Protein AF-A0A6N6KSQ4-F1 (afdb_monomer_lite)

Foldseek 3Di:
DCDPPDPPHRPLQVLQCQAQNQPVDDPWRAHAAFFDDDPRGGPAGDFFHSVRSVVVVVPDDPDDDPVVVVVVCLLVVPPHDDPPLVCQLVAADAEEQEDELLTCLVVVVVSCVSHNHPHYDYDYDWPDDSVCSSRTGHNNCCPGGPCNCVNPVVVVVVVVVPD

Sequence (163 aa):
GDSPIFEDFTNIMVALFFGAGPIAGDEVIFHYMAGNWVDGFPASFKYVTMDQWLDFMGSGVDYQPCQFFVDMNELMLHNVESPYDDYFSQISVPIYNVSCAGGFGELTKYAFDKIGSTDVTHFIPALDTPENALFDFGHIDIFLAENAETVMWESMLNWVNTH

pLDDT: mean 91.75, std 6.98, range [61.94, 98.0]

Radius of gyration: 17.84 Å; chains: 1; bounding box: 42×33×52 Å

Secondary structure (DSSP, 8-state):
-B-SSSTT-BHHHHHHHHHHS-TT-SSS---SSPEEEETTEEEEESSS-HHHHHHHHHTS-S---HHHHHHHHHHHSTTS--TTTTTGGG--S-EEEE--TTTGGGGGHHHHTTS--S-EEEE---SS-GGGGGGS--TTHHHH-TTHIIIIIHHHHHHHHH-

Structure (mmCIF, N/CA/C/O backbone):
data_AF-A0A6N6KSQ4-F1
#
_entry.id   AF-A0A6N6KSQ4-F1
#
loop_
_atom_site.group_PDB
_atom_site.id
_atom_site.type_symbol
_atom_site.label_atom_id
_atom_site.label_alt_id
_atom_site.label_comp_id
_atom_site.label_asym_id
_atom_site.label_entity_id
_atom_site.label_seq_id
_atom_site.pdbx_PDB_ins_code
_atom_site.Cartn_x
_atom_site.Cartn_y
_atom_site.Cartn_z
_atom_site.occupancy
_atom_site.B_iso_or_equiv
_atom_site.auth_seq_id
_atom_site.auth_comp_id
_atom_site.auth_asym_id
_atom_site.auth_atom_id
_atom_site.pdbx_PDB_model_num
ATOM 1 N N . GLY A 1 1 ? 12.722 -10.116 -21.075 1.00 92.00 1 GLY A N 1
ATOM 2 C CA . GLY A 1 1 ? 12.186 -10.435 -22.409 1.00 92.00 1 GLY A CA 1
ATOM 3 C C . GLY A 1 1 ? 10.913 -9.658 -22.624 1.00 92.00 1 GLY A C 1
ATOM 4 O O . GLY A 1 1 ? 10.375 -9.136 -21.647 1.00 92.00 1 GLY A O 1
ATOM 5 N N . ASP A 1 2 ? 10.478 -9.576 -23.873 1.00 97.25 2 ASP A N 1
ATOM 6 C CA . ASP A 1 2 ? 9.263 -8.859 -24.266 1.00 97.25 2 ASP A CA 1
ATOM 7 C C . ASP A 1 2 ? 8.028 -9.481 -23.606 1.00 97.25 2 ASP A C 1
ATOM 9 O O . ASP A 1 2 ? 8.000 -10.685 -23.328 1.00 97.25 2 ASP A O 1
ATOM 13 N N . SER A 1 3 ? 7.040 -8.645 -23.300 1.00 96.62 3 SER A N 1
ATOM 14 C CA . SER A 1 3 ? 5.774 -9.086 -22.735 1.00 96.62 3 SER A CA 1
ATOM 15 C C . SER A 1 3 ? 4.933 -9.767 -23.811 1.00 96.62 3 SER A C 1
ATOM 17 O O . SER A 1 3 ? 4.768 -9.215 -24.897 1.00 96.62 3 SER A O 1
ATOM 19 N N . PRO A 1 4 ? 4.357 -10.949 -23.536 1.00 96.06 4 PRO A N 1
ATOM 20 C CA . PRO A 1 4 ? 3.467 -11.607 -24.485 1.00 96.06 4 PRO A CA 1
ATOM 21 C C . PRO A 1 4 ? 2.062 -10.980 -24.530 1.00 96.06 4 PRO A C 1
ATOM 23 O O . PRO A 1 4 ? 1.267 -11.363 -25.384 1.00 96.06 4 PRO A O 1
ATOM 26 N N . ILE A 1 5 ? 1.735 -10.074 -23.598 1.00 96.06 5 ILE A N 1
ATOM 27 C CA . ILE A 1 5 ? 0.390 -9.489 -23.430 1.00 96.06 5 ILE A CA 1
ATOM 28 C C . ILE A 1 5 ? 0.386 -7.993 -23.754 1.00 96.06 5 ILE A C 1
ATOM 30 O O . ILE A 1 5 ? -0.558 -7.498 -24.365 1.00 96.06 5 ILE A O 1
ATOM 34 N N . PHE A 1 6 ? 1.429 -7.274 -23.340 1.00 95.81 6 PHE A N 1
ATOM 35 C CA . PHE A 1 6 ? 1.513 -5.822 -23.466 1.00 95.81 6 PHE A CA 1
ATOM 36 C C . PHE A 1 6 ? 2.510 -5.467 -24.570 1.00 95.81 6 PHE A C 1
ATOM 38 O O . PHE A 1 6 ? 3.719 -5.587 -24.371 1.00 95.81 6 PHE A O 1
ATOM 45 N N . GLU A 1 7 ? 1.994 -5.064 -25.733 1.00 96.25 7 GLU A N 1
ATOM 46 C CA . GLU A 1 7 ? 2.803 -4.625 -26.878 1.00 96.25 7 GLU A CA 1
ATOM 47 C C . GLU A 1 7 ? 3.726 -3.464 -26.479 1.00 96.25 7 GLU A C 1
ATOM 49 O O . GLU A 1 7 ? 3.355 -2.637 -25.653 1.00 96.25 7 GLU A O 1
ATOM 54 N N . ASP A 1 8 ? 4.942 -3.437 -27.025 1.00 95.75 8 ASP A N 1
ATOM 55 C CA . ASP A 1 8 ? 6.006 -2.465 -26.712 1.00 95.75 8 ASP A CA 1
ATOM 56 C C . ASP A 1 8 ? 6.550 -2.482 -25.269 1.00 95.75 8 ASP A C 1
ATOM 58 O O . ASP A 1 8 ? 7.472 -1.729 -24.944 1.00 95.75 8 ASP A O 1
ATOM 62 N N . PHE A 1 9 ? 6.066 -3.380 -24.406 1.00 97.19 9 PHE A N 1
ATOM 63 C CA . PHE A 1 9 ? 6.587 -3.554 -23.052 1.00 97.19 9 PHE A CA 1
ATOM 64 C C . PHE A 1 9 ? 7.414 -4.829 -22.908 1.00 97.19 9 PHE A C 1
ATOM 66 O O . PHE A 1 9 ? 7.142 -5.871 -23.499 1.00 97.19 9 PHE A O 1
ATOM 73 N N . THR A 1 10 ? 8.405 -4.780 -22.021 1.00 97.62 10 THR A N 1
ATOM 74 C CA . THR A 1 10 ? 9.064 -5.984 -21.497 1.00 97.62 10 THR A CA 1
ATOM 75 C C . THR A 1 10 ? 8.361 -6.470 -20.231 1.00 97.62 10 THR A C 1
ATOM 77 O O . THR A 1 10 ? 7.734 -5.679 -19.529 1.00 97.62 10 THR A O 1
ATOM 80 N N . ASN A 1 11 ? 8.514 -7.750 -19.870 1.00 96.44 11 ASN A N 1
ATOM 81 C CA . ASN A 1 11 ? 7.948 -8.289 -18.621 1.00 96.44 11 ASN A CA 1
ATOM 82 C C . ASN A 1 11 ? 8.361 -7.480 -17.380 1.00 96.44 11 ASN A C 1
ATOM 84 O O . ASN A 1 11 ? 7.566 -7.333 -16.457 1.00 96.44 11 ASN A O 1
ATOM 88 N N . ILE A 1 12 ? 9.584 -6.933 -17.359 1.00 96.62 12 ILE A N 1
ATOM 89 C CA . ILE A 1 12 ? 10.052 -6.126 -16.226 1.00 96.62 12 ILE A CA 1
ATOM 90 C C . ILE A 1 12 ? 9.360 -4.762 -16.175 1.00 96.62 12 ILE A C 1
ATOM 92 O O . ILE A 1 12 ? 8.996 -4.308 -15.098 1.00 96.62 12 ILE A O 1
ATOM 96 N N . MET A 1 13 ? 9.108 -4.137 -17.329 1.00 97.06 13 MET A N 1
ATOM 97 C CA . MET A 1 13 ? 8.359 -2.881 -17.381 1.00 97.06 13 MET A CA 1
ATOM 98 C C . MET A 1 13 ? 6.912 -3.094 -16.934 1.00 97.06 13 MET A C 1
ATOM 100 O O . MET A 1 13 ? 6.392 -2.298 -16.162 1.00 97.06 13 MET A O 1
ATOM 104 N N . VAL A 1 14 ? 6.288 -4.199 -17.354 1.00 96.69 14 VAL A N 1
ATOM 105 C CA . VAL A 1 14 ? 4.943 -4.579 -16.895 1.00 96.69 14 VAL A CA 1
ATOM 106 C C . VAL A 1 14 ? 4.930 -4.773 -15.379 1.00 96.69 14 VAL A C 1
ATOM 108 O O . VAL A 1 14 ? 4.095 -4.186 -14.699 1.00 96.69 14 VAL A O 1
ATOM 111 N N . ALA A 1 15 ? 5.885 -5.527 -14.831 1.00 96.50 15 ALA A N 1
ATOM 112 C CA . ALA A 1 15 ? 6.006 -5.728 -13.390 1.00 96.50 15 ALA A CA 1
ATOM 113 C C . ALA A 1 15 ? 6.183 -4.407 -12.619 1.00 96.50 15 ALA A C 1
ATOM 115 O O . ALA A 1 15 ? 5.534 -4.210 -11.595 1.00 96.50 15 ALA A O 1
ATOM 116 N N . LEU A 1 16 ? 7.023 -3.490 -13.110 1.00 97.56 16 LEU A N 1
ATOM 117 C CA . LEU A 1 16 ? 7.211 -2.165 -12.511 1.00 97.56 16 LEU A CA 1
ATOM 118 C C . LEU A 1 16 ? 5.922 -1.338 -12.545 1.00 97.56 16 LEU A C 1
ATOM 120 O O . LEU A 1 16 ? 5.557 -0.733 -11.537 1.00 97.56 16 LEU A O 1
ATOM 124 N N . PHE A 1 17 ? 5.212 -1.345 -13.675 1.00 96.50 17 PHE A N 1
ATOM 125 C CA . PHE A 1 17 ? 3.955 -0.618 -13.823 1.00 96.50 17 PHE A CA 1
ATOM 126 C C . PHE A 1 17 ? 2.861 -1.162 -12.905 1.00 96.50 17 PHE A C 1
ATOM 128 O O . PHE A 1 17 ? 2.224 -0.385 -12.208 1.00 96.50 17 PHE A O 1
ATOM 135 N N . PHE A 1 18 ? 2.668 -2.481 -12.836 1.00 94.88 18 PHE A N 1
ATOM 136 C CA . PHE A 1 18 ? 1.678 -3.054 -11.920 1.00 94.88 18 PHE A CA 1
ATOM 137 C C . PHE A 1 18 ? 2.043 -2.854 -10.450 1.00 94.88 18 PHE A C 1
ATOM 139 O O . PHE A 1 18 ? 1.155 -2.839 -9.606 1.00 94.88 18 PHE A O 1
ATOM 146 N N . GLY A 1 19 ? 3.327 -2.681 -10.141 1.00 95.94 19 GLY A N 1
ATOM 147 C CA . GLY A 1 19 ? 3.770 -2.374 -8.792 1.00 95.94 19 GLY A CA 1
ATOM 148 C C . GLY A 1 19 ? 3.526 -0.921 -8.381 1.00 95.94 19 GLY A C 1
ATOM 149 O O . GLY A 1 19 ? 2.915 -0.672 -7.346 1.00 95.94 19 GLY A O 1
ATOM 150 N N . ALA A 1 20 ? 4.012 0.036 -9.171 1.00 96.38 20 ALA A N 1
ATOM 151 C CA . ALA A 1 20 ? 4.057 1.451 -8.785 1.00 96.38 20 ALA A CA 1
ATOM 152 C C . ALA A 1 20 ? 3.126 2.369 -9.580 1.00 96.38 20 ALA A C 1
ATOM 154 O O . ALA A 1 20 ? 2.923 3.514 -9.191 1.00 96.38 20 ALA A O 1
ATOM 155 N N . GLY A 1 21 ? 2.597 1.906 -10.709 1.00 94.69 21 GLY A N 1
ATOM 156 C CA . GLY A 1 21 ? 1.682 2.676 -11.540 1.00 94.69 21 GLY A CA 1
ATOM 157 C C . GLY A 1 21 ? 0.270 2.759 -10.948 1.00 94.69 21 GLY A C 1
ATOM 158 O O . GLY A 1 21 ? -0.097 1.947 -10.098 1.00 94.69 21 GLY A O 1
ATOM 159 N N . PRO A 1 22 ? -0.546 3.721 -11.416 1.00 92.06 22 PRO A N 1
ATOM 160 C CA . PRO A 1 22 ? -1.940 3.849 -11.005 1.00 92.06 22 PRO A CA 1
ATOM 161 C C . PRO A 1 22 ? -2.782 2.736 -11.645 1.00 92.06 22 PRO A C 1
ATOM 163 O O . PRO A 1 22 ? -3.198 2.834 -12.799 1.00 92.06 22 PRO A O 1
ATOM 166 N N . ILE A 1 23 ? -3.032 1.655 -10.906 1.00 89.69 23 ILE A N 1
ATOM 167 C CA . ILE A 1 23 ? -3.713 0.460 -11.438 1.00 89.69 23 ILE A CA 1
ATOM 168 C C . ILE A 1 23 ? -5.238 0.478 -11.255 1.00 89.69 23 ILE A C 1
ATOM 170 O O . ILE A 1 23 ? -5.925 -0.363 -11.829 1.00 89.69 23 ILE A O 1
ATOM 174 N N . ALA A 1 24 ? -5.780 1.434 -10.492 1.00 83.19 24 ALA A N 1
ATOM 175 C CA . ALA A 1 24 ? -7.226 1.599 -10.288 1.00 83.19 24 ALA A CA 1
ATOM 176 C C . ALA A 1 24 ? -7.883 2.640 -11.221 1.00 83.19 24 ALA A C 1
ATOM 178 O O . ALA A 1 24 ? -9.061 2.954 -11.056 1.00 83.19 24 ALA A O 1
ATOM 179 N N . GLY A 1 25 ? -7.152 3.146 -12.221 1.00 76.12 25 GLY A N 1
ATOM 180 C CA . GLY A 1 25 ? -7.635 4.166 -13.158 1.00 76.12 25 GLY A CA 1
ATOM 181 C C . GLY A 1 25 ? -7.442 5.603 -12.661 1.00 76.12 25 GLY A C 1
ATOM 182 O O . GLY A 1 25 ? -6.727 5.848 -11.694 1.00 76.12 25 GLY A O 1
ATOM 183 N N . ASP A 1 26 ? -8.067 6.560 -13.352 1.00 75.69 26 ASP A N 1
ATOM 184 C CA . ASP A 1 26 ? -7.781 7.995 -13.175 1.00 75.69 26 ASP A CA 1
ATOM 185 C C . ASP A 1 26 ? -8.519 8.641 -11.990 1.00 75.69 26 ASP A C 1
ATOM 187 O O . ASP A 1 26 ? -8.118 9.700 -11.508 1.00 75.69 26 ASP A O 1
ATOM 191 N N . GLU A 1 27 ? -9.614 8.035 -11.523 1.00 77.12 27 GLU A N 1
ATOM 192 C CA . GLU A 1 27 ? -10.456 8.608 -10.461 1.00 77.12 27 GLU A CA 1
ATOM 193 C C . GLU A 1 27 ? -9.926 8.310 -9.055 1.00 77.12 27 GLU A C 1
ATOM 195 O O . GLU A 1 27 ? -10.176 9.070 -8.118 1.00 77.12 27 GLU A O 1
ATOM 200 N N . VAL A 1 28 ? -9.190 7.207 -8.904 1.00 80.69 28 VAL A N 1
ATOM 201 C CA . VAL A 1 28 ? -8.647 6.756 -7.625 1.00 80.69 28 VAL A CA 1
ATOM 202 C C . VAL A 1 28 ? -7.179 6.420 -7.807 1.00 80.69 28 VAL A C 1
ATOM 204 O O . VAL A 1 28 ? -6.818 5.466 -8.493 1.00 80.69 28 VAL A O 1
ATOM 207 N N . ILE A 1 29 ? -6.324 7.184 -7.132 1.00 87.25 29 ILE A N 1
ATOM 208 C CA . ILE A 1 29 ? -4.902 6.867 -7.054 1.00 87.25 29 ILE A CA 1
ATOM 209 C C . ILE A 1 29 ? -4.764 5.610 -6.192 1.00 87.25 29 ILE A C 1
ATOM 211 O O . ILE A 1 29 ? -5.118 5.608 -5.013 1.00 87.25 29 ILE A O 1
ATOM 215 N N . PHE A 1 30 ? -4.279 4.532 -6.799 1.00 90.81 30 PHE A N 1
ATOM 216 C CA . PHE A 1 30 ? -3.928 3.298 -6.109 1.00 90.81 30 PHE A CA 1
ATOM 217 C C . PHE A 1 30 ? -2.775 2.610 -6.833 1.00 90.81 30 PHE A C 1
ATOM 219 O O . PHE A 1 30 ? -2.856 2.332 -8.033 1.00 90.81 30 PHE A O 1
ATOM 226 N N . HIS A 1 31 ? -1.736 2.300 -6.067 1.00 95.00 31 HIS A N 1
ATOM 227 C CA . HIS A 1 31 ? -0.567 1.527 -6.464 1.00 95.00 31 HIS A CA 1
ATOM 228 C C . HIS A 1 31 ? -0.131 0.640 -5.294 1.00 95.00 31 HIS A C 1
ATOM 230 O O . HIS A 1 31 ? -0.448 0.898 -4.127 1.00 95.00 31 HIS A O 1
ATOM 236 N N . TYR A 1 32 ? 0.605 -0.428 -5.592 1.00 95.25 32 TYR A N 1
ATOM 237 C CA . TYR A 1 32 ? 1.071 -1.345 -4.557 1.00 95.25 32 TYR A CA 1
ATOM 238 C C . TYR A 1 32 ? 2.307 -0.823 -3.826 1.00 95.25 32 TYR A C 1
ATOM 240 O O . TYR A 1 32 ? 2.378 -0.964 -2.610 1.00 95.25 32 TYR A O 1
ATOM 248 N N . MET A 1 33 ? 3.267 -0.222 -4.526 1.00 96.00 33 MET A N 1
ATOM 249 C CA . MET A 1 33 ? 4.539 0.223 -3.944 1.00 96.00 33 MET A CA 1
ATOM 250 C C . MET A 1 33 ? 4.937 1.598 -4.457 1.00 96.00 33 MET A C 1
ATOM 252 O O . MET A 1 33 ? 4.772 1.901 -5.637 1.00 96.00 33 MET A O 1
ATOM 256 N N . ALA A 1 34 ? 5.526 2.414 -3.596 1.00 96.44 34 ALA A N 1
ATOM 257 C CA . ALA A 1 34 ? 6.059 3.706 -3.983 1.00 96.44 34 ALA A CA 1
ATOM 258 C C . ALA A 1 34 ? 7.169 3.548 -5.041 1.00 96.44 34 ALA A C 1
ATOM 260 O O . ALA A 1 34 ? 8.156 2.837 -4.834 1.00 96.44 34 ALA A O 1
ATOM 261 N N . GLY A 1 35 ? 7.026 4.225 -6.183 1.00 96.25 35 GLY A N 1
ATOM 262 C CA . GLY A 1 35 ? 7.963 4.146 -7.311 1.00 96.25 35 GLY A CA 1
ATOM 263 C C . GLY A 1 35 ? 9.013 5.260 -7.347 1.00 96.25 35 GLY A C 1
ATOM 264 O O . GLY A 1 35 ? 8.753 6.391 -6.938 1.00 96.25 35 GLY A O 1
ATOM 265 N N . ASN A 1 36 ? 10.180 4.974 -7.926 1.00 96.62 36 ASN A N 1
ATOM 266 C CA . ASN A 1 36 ? 11.065 5.986 -8.503 1.00 96.62 36 ASN A CA 1
ATOM 267 C C . ASN A 1 36 ? 10.734 6.128 -9.988 1.00 96.62 36 ASN A C 1
ATOM 269 O O . ASN A 1 36 ? 10.797 5.149 -10.732 1.00 96.62 36 ASN A O 1
ATOM 273 N N . TRP A 1 37 ? 10.398 7.339 -10.420 1.00 96.50 37 TRP A N 1
ATOM 274 C CA . TRP A 1 37 ? 9.877 7.594 -11.761 1.00 96.50 37 TRP A CA 1
ATOM 275 C C . TRP A 1 37 ? 10.902 8.307 -12.638 1.00 96.50 37 TRP A C 1
ATOM 277 O O . TRP A 1 37 ? 11.573 9.240 -12.197 1.00 96.50 37 TRP A O 1
ATOM 287 N N . VAL A 1 38 ? 10.994 7.878 -13.895 1.00 96.56 38 VAL A N 1
ATOM 288 C CA . VAL A 1 38 ? 11.819 8.493 -14.939 1.00 96.56 38 VAL A CA 1
ATOM 289 C C . VAL A 1 38 ? 10.955 8.631 -16.184 1.00 96.56 38 VAL A C 1
ATOM 291 O O . VAL A 1 38 ? 10.325 7.666 -16.605 1.00 96.56 38 VAL A O 1
ATOM 294 N N . ASP A 1 39 ? 10.883 9.841 -16.741 1.00 94.62 39 ASP A N 1
ATOM 295 C CA . ASP A 1 39 ? 10.133 10.142 -17.969 1.00 94.62 39 ASP A CA 1
ATOM 296 C C . ASP A 1 39 ? 8.672 9.643 -17.963 1.00 94.62 39 ASP A C 1
ATOM 298 O O . ASP A 1 39 ? 8.136 9.202 -18.977 1.00 94.62 39 ASP A O 1
ATOM 302 N N . GLY A 1 40 ? 8.012 9.718 -16.802 1.00 92.75 40 GLY A N 1
ATOM 303 C CA . GLY A 1 40 ? 6.613 9.310 -16.648 1.00 92.75 40 GLY A CA 1
ATOM 304 C C . GLY A 1 40 ? 6.390 7.799 -16.544 1.00 92.75 40 GLY A C 1
ATOM 305 O O . GLY A 1 40 ? 5.249 7.361 -16.640 1.00 92.75 40 GLY A O 1
ATOM 306 N N . PHE A 1 41 ? 7.442 7.006 -16.313 1.00 95.81 41 PHE A N 1
ATOM 307 C CA . PHE A 1 41 ? 7.342 5.564 -16.082 1.00 95.81 41 PHE A CA 1
ATOM 308 C C . PHE A 1 41 ? 8.121 5.134 -14.823 1.00 95.81 41 PHE A C 1
ATOM 310 O O . PHE A 1 41 ? 9.189 5.693 -14.548 1.00 95.81 41 PHE A O 1
ATOM 317 N N . PRO A 1 42 ? 7.637 4.153 -14.035 1.00 96.75 42 PRO A N 1
ATOM 318 C CA . PRO A 1 42 ? 8.385 3.650 -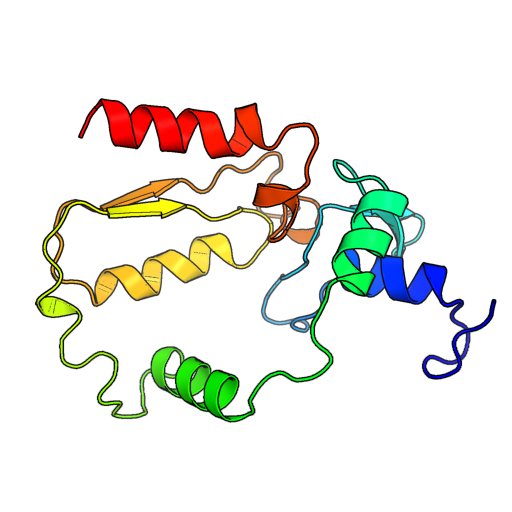12.888 1.00 96.75 42 PRO A CA 1
ATOM 319 C C . PRO A 1 42 ? 9.643 2.898 -13.344 1.00 96.75 42 PRO A C 1
ATOM 321 O O . PRO A 1 42 ? 9.573 1.924 -14.090 1.00 96.75 42 PRO A O 1
ATOM 324 N N . ALA A 1 43 ? 10.806 3.348 -12.875 1.00 97.12 43 ALA A N 1
ATOM 325 C CA . ALA A 1 43 ? 12.107 2.745 -13.161 1.00 97.12 43 ALA A CA 1
ATOM 326 C C . ALA A 1 43 ? 12.563 1.775 -12.056 1.00 97.12 43 ALA A C 1
ATOM 328 O O . ALA A 1 43 ? 13.318 0.841 -12.322 1.00 97.12 43 ALA A O 1
ATOM 329 N N . SER A 1 44 ? 12.119 1.997 -10.816 1.00 97.50 44 SER A N 1
ATOM 330 C CA . SER A 1 44 ? 12.326 1.110 -9.663 1.00 97.50 44 SER A CA 1
ATOM 331 C C . SER A 1 44 ? 11.281 1.404 -8.579 1.00 97.50 44 SER A C 1
ATOM 333 O O . SER A 1 44 ? 10.462 2.308 -8.748 1.00 97.50 44 SER A O 1
ATOM 335 N N . PHE A 1 45 ? 11.341 0.711 -7.440 1.00 98.00 45 PHE A N 1
ATOM 336 C CA . PHE A 1 45 ? 10.607 1.102 -6.230 1.00 98.00 45 PHE A CA 1
ATOM 337 C C . PHE A 1 45 ? 11.510 1.871 -5.256 1.00 98.00 45 PHE A C 1
ATOM 339 O O . PHE A 1 45 ? 12.739 1.821 -5.376 1.00 98.00 45 PHE A O 1
ATOM 346 N N . LYS A 1 46 ? 10.899 2.624 -4.334 1.00 97.06 46 LYS A N 1
ATOM 347 C CA . LYS A 1 46 ? 11.591 3.442 -3.325 1.00 97.06 46 LYS A CA 1
ATOM 348 C C . LYS A 1 46 ? 12.058 2.623 -2.126 1.00 97.06 46 LYS A C 1
ATOM 350 O O . LYS A 1 46 ? 13.156 2.864 -1.636 1.00 97.06 46 LYS A O 1
ATOM 355 N N . TYR A 1 47 ? 11.218 1.698 -1.661 1.00 97.00 47 TYR A N 1
ATOM 356 C CA . TYR A 1 47 ? 11.413 1.005 -0.380 1.00 97.00 47 TYR A CA 1
ATOM 357 C C . TYR A 1 47 ? 11.420 -0.521 -0.487 1.00 97.00 47 TYR A C 1
ATOM 359 O O . TYR A 1 47 ? 11.667 -1.197 0.506 1.00 97.00 47 TYR A O 1
ATOM 367 N N . VAL A 1 48 ? 11.140 -1.059 -1.674 1.00 97.31 48 VAL A N 1
ATOM 368 C CA . VAL A 1 48 ? 11.073 -2.496 -1.956 1.00 97.31 48 VAL A CA 1
ATOM 369 C C . VAL A 1 48 ? 12.045 -2.808 -3.090 1.00 97.31 48 VAL A C 1
ATOM 371 O O . VAL A 1 48 ? 12.185 -2.044 -4.043 1.00 97.31 48 VAL A O 1
ATOM 374 N N . THR A 1 49 ? 12.759 -3.923 -3.017 1.00 97.44 49 THR A N 1
ATOM 375 C CA . THR A 1 49 ? 13.620 -4.350 -4.126 1.00 97.44 49 THR A CA 1
ATOM 376 C C . THR A 1 49 ? 12.799 -5.000 -5.237 1.00 97.44 49 THR A C 1
ATOM 378 O O . THR A 1 49 ? 11.723 -5.553 -5.009 1.00 97.44 49 THR A O 1
ATOM 381 N N . MET A 1 50 ? 13.322 -4.983 -6.465 1.00 96.44 50 MET A N 1
ATOM 382 C CA . MET A 1 50 ? 12.664 -5.675 -7.575 1.00 96.44 50 MET A CA 1
ATOM 383 C C . MET A 1 50 ? 12.510 -7.177 -7.295 1.00 96.44 50 MET A C 1
ATOM 385 O O . MET A 1 50 ? 11.468 -7.743 -7.606 1.00 96.44 50 MET A O 1
ATOM 389 N N . ASP A 1 51 ? 13.508 -7.804 -6.670 1.00 97.00 51 ASP A N 1
ATOM 390 C CA . ASP A 1 51 ? 13.468 -9.230 -6.339 1.00 97.00 51 ASP A CA 1
ATOM 391 C C . ASP A 1 51 ? 12.358 -9.540 -5.325 1.00 97.00 51 ASP A C 1
ATOM 393 O O . ASP A 1 51 ? 11.567 -10.448 -5.561 1.00 97.00 51 ASP A O 1
ATOM 397 N N . GLN A 1 52 ? 12.208 -8.734 -4.264 1.00 96.69 52 GLN A N 1
ATOM 398 C CA . GLN A 1 52 ? 11.091 -8.881 -3.316 1.00 96.69 52 GLN A CA 1
ATOM 399 C C . GLN A 1 52 ? 9.727 -8.752 -4.003 1.00 96.69 52 GLN A C 1
ATOM 401 O O . GLN A 1 52 ? 8.807 -9.505 -3.687 1.00 96.69 52 GLN A O 1
ATOM 406 N N . TRP A 1 53 ? 9.585 -7.816 -4.946 1.00 95.94 53 TRP A N 1
ATOM 407 C CA . TRP A 1 53 ? 8.341 -7.663 -5.698 1.00 95.94 53 TRP A CA 1
ATOM 408 C C . TRP A 1 53 ? 8.061 -8.860 -6.614 1.00 95.94 53 TRP A C 1
ATOM 410 O O . TRP A 1 53 ? 6.936 -9.357 -6.658 1.00 95.94 53 TRP A O 1
ATOM 420 N N . LEU A 1 54 ? 9.076 -9.350 -7.331 1.00 95.75 54 LEU A N 1
ATOM 421 C CA . LEU A 1 54 ? 8.945 -10.532 -8.184 1.00 95.75 54 LEU A CA 1
ATOM 422 C C . LEU A 1 54 ? 8.588 -11.779 -7.366 1.00 95.75 54 LEU A C 1
ATOM 424 O O . LEU A 1 54 ? 7.713 -12.539 -7.784 1.00 95.75 54 LEU A O 1
ATOM 428 N N . ASP A 1 55 ? 9.207 -11.959 -6.199 1.00 95.62 55 ASP A N 1
ATOM 429 C CA . ASP A 1 55 ? 8.891 -13.046 -5.271 1.00 95.62 55 ASP A CA 1
ATOM 430 C C . ASP A 1 55 ? 7.453 -12.928 -4.748 1.00 95.62 55 ASP A C 1
ATOM 432 O O . ASP A 1 55 ? 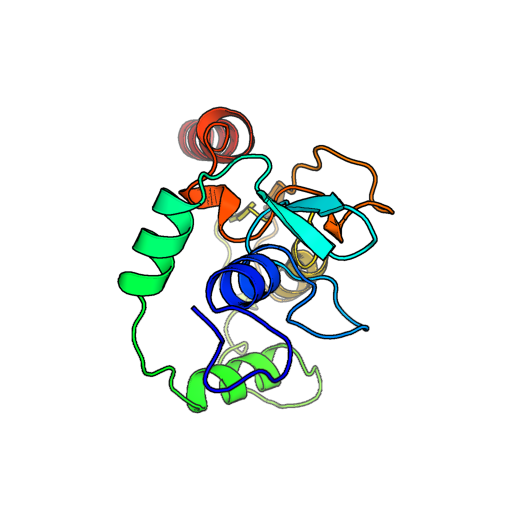6.714 -13.915 -4.744 1.00 95.62 55 ASP A O 1
ATOM 436 N N . PHE A 1 56 ? 7.015 -11.720 -4.375 1.00 94.19 56 PHE A N 1
ATOM 437 C CA . PHE A 1 56 ? 5.636 -11.474 -3.956 1.00 94.19 56 PHE A CA 1
ATOM 438 C C . PHE A 1 56 ? 4.637 -11.825 -5.063 1.00 94.19 56 PHE A C 1
ATOM 440 O O . PHE A 1 56 ? 3.711 -12.599 -4.821 1.00 94.19 56 PHE A O 1
ATOM 447 N N . MET A 1 57 ? 4.840 -11.332 -6.290 1.00 92.31 57 MET A N 1
ATOM 448 C CA . MET A 1 57 ? 3.972 -11.671 -7.424 1.00 92.31 57 MET A CA 1
ATOM 449 C C . MET A 1 57 ? 3.963 -13.173 -7.712 1.00 92.31 57 MET A C 1
ATOM 451 O O . MET A 1 57 ? 2.901 -13.742 -7.951 1.00 92.31 57 MET A O 1
ATOM 455 N N . GLY A 1 58 ? 5.128 -13.825 -7.661 1.00 93.31 58 GLY A N 1
ATOM 456 C CA . GLY A 1 58 ? 5.255 -15.267 -7.870 1.00 93.31 58 GLY A CA 1
ATOM 457 C C . GLY A 1 58 ? 4.584 -16.109 -6.781 1.00 93.31 58 GLY A C 1
ATOM 458 O O . GLY A 1 58 ? 4.267 -17.271 -7.023 1.00 93.31 58 GLY A O 1
ATOM 459 N N . SER A 1 59 ? 4.348 -15.530 -5.600 1.00 91.62 59 SER A N 1
ATOM 460 C CA . SER A 1 59 ? 3.591 -16.152 -4.506 1.00 91.62 59 SER A CA 1
ATOM 461 C C . SER A 1 59 ? 2.073 -15.959 -4.614 1.00 91.62 59 SER A C 1
ATOM 463 O O . SER A 1 59 ? 1.321 -16.576 -3.855 1.00 91.62 59 SER A O 1
ATOM 465 N N . GLY A 1 60 ? 1.623 -15.107 -5.540 1.00 85.69 60 GLY A N 1
ATOM 466 C CA . GLY A 1 60 ? 0.215 -14.807 -5.755 1.00 85.69 60 GLY A CA 1
ATOM 467 C C . GLY A 1 60 ? -0.587 -16.024 -6.212 1.00 85.69 60 GLY A C 1
ATOM 468 O O . GLY A 1 60 ? -0.060 -16.982 -6.776 1.00 85.69 60 GLY A O 1
ATOM 469 N N . VAL A 1 61 ? -1.897 -15.981 -5.971 1.00 85.50 61 VAL A N 1
ATOM 470 C CA . VAL A 1 61 ? -2.832 -16.975 -6.506 1.00 85.50 61 VAL A CA 1
ATOM 471 C C . VAL A 1 61 ? -3.390 -16.496 -7.844 1.00 85.50 61 VAL A C 1
ATOM 473 O O . VAL A 1 61 ? -3.833 -15.358 -7.963 1.00 85.50 61 VAL A O 1
ATOM 476 N N . ASP A 1 62 ? -3.440 -17.387 -8.834 1.00 84.31 62 ASP A N 1
ATOM 477 C CA . ASP A 1 62 ? -3.950 -17.074 -10.182 1.00 84.31 62 ASP A CA 1
ATOM 478 C C . ASP A 1 62 ? -5.465 -16.798 -10.223 1.00 84.31 62 ASP A C 1
ATOM 480 O O . ASP A 1 62 ? -6.014 -16.422 -11.259 1.00 84.31 62 ASP A O 1
ATOM 484 N N . TYR A 1 63 ? -6.171 -17.035 -9.115 1.00 87.44 63 TYR A N 1
ATOM 485 C CA . TYR A 1 63 ? -7.619 -16.919 -9.039 1.00 87.44 63 TYR A CA 1
ATOM 486 C C . TYR A 1 63 ? -8.050 -15.996 -7.906 1.00 87.44 63 TYR A C 1
ATOM 488 O O . TYR A 1 63 ? -7.786 -16.257 -6.733 1.00 87.44 63 TYR A O 1
ATOM 496 N N . GLN A 1 64 ? -8.824 -14.979 -8.273 1.00 85.69 64 GLN A N 1
ATOM 497 C CA . GLN A 1 64 ? -9.599 -14.163 -7.352 1.00 85.69 64 GLN A CA 1
ATOM 498 C C . GLN A 1 64 ? -11.091 -14.345 -7.672 1.00 85.69 64 GLN A C 1
ATOM 500 O O . GLN A 1 64 ? -11.481 -14.246 -8.839 1.00 85.69 64 GLN A O 1
ATOM 505 N N . PRO A 1 65 ? -11.949 -14.638 -6.679 1.00 90.25 65 PRO A N 1
ATOM 506 C CA . PRO A 1 65 ? -13.360 -14.886 -6.937 1.00 90.25 65 PRO A CA 1
ATOM 507 C C . PRO A 1 65 ? -14.069 -13.607 -7.384 1.00 90.25 65 PRO A C 1
ATOM 509 O O . PRO A 1 65 ? -13.969 -12.579 -6.722 1.00 90.25 65 PRO A O 1
ATOM 512 N N . CYS A 1 66 ? -14.868 -13.677 -8.453 1.00 91.06 66 CYS A N 1
ATOM 513 C CA . CYS A 1 66 ? -15.690 -12.541 -8.891 1.00 91.06 66 CYS A CA 1
ATOM 514 C C . CYS A 1 66 ? -16.623 -12.034 -7.780 1.00 91.06 66 CYS A C 1
ATOM 516 O O . CYS A 1 66 ? -16.887 -10.838 -7.718 1.00 91.06 66 CYS A O 1
ATOM 518 N N . GLN A 1 67 ? -17.074 -12.929 -6.890 1.00 88.81 67 GLN A N 1
ATOM 519 C CA . GLN A 1 67 ? -17.919 -12.572 -5.750 1.00 88.81 67 GLN A CA 1
ATOM 520 C C . GLN A 1 67 ? -17.259 -11.526 -4.845 1.00 88.81 67 GLN A C 1
ATOM 522 O O . GLN A 1 67 ? -17.935 -10.602 -4.427 1.00 88.81 67 GLN A O 1
ATOM 527 N N . PHE A 1 68 ? -15.936 -11.585 -4.646 1.00 85.94 68 PHE A N 1
ATOM 528 C CA . PHE A 1 68 ? -15.214 -10.569 -3.873 1.00 85.94 68 PHE A CA 1
ATOM 529 C C . PHE A 1 68 ? -15.431 -9.157 -4.438 1.00 85.94 68 PHE A C 1
ATOM 531 O O . PHE A 1 68 ? -15.669 -8.215 -3.690 1.00 85.94 68 PHE A O 1
ATOM 538 N N . PHE A 1 69 ? -15.386 -9.008 -5.765 1.00 84.88 69 PHE A N 1
ATOM 539 C CA . PHE A 1 69 ? -15.611 -7.715 -6.412 1.00 84.88 69 PHE A CA 1
ATOM 540 C C . PHE A 1 69 ? -17.076 -7.284 -6.370 1.00 84.88 69 PHE A C 1
ATOM 542 O O . PHE A 1 69 ? -17.346 -6.086 -6.325 1.00 84.88 69 PHE A O 1
ATOM 549 N N . VAL A 1 70 ? -18.018 -8.230 -6.405 1.00 84.38 70 VAL A N 1
ATOM 550 C CA . VAL A 1 70 ? -19.443 -7.930 -6.211 1.00 84.38 70 VAL A CA 1
ATOM 551 C C . VAL A 1 70 ? -19.653 -7.389 -4.799 1.00 84.38 70 VAL A C 1
ATOM 553 O O . VAL A 1 70 ? -20.119 -6.265 -4.667 1.00 84.38 70 VAL A O 1
ATOM 556 N N . ASP A 1 71 ? -19.190 -8.110 -3.778 1.00 82.56 71 ASP A N 1
ATOM 557 C CA . ASP A 1 71 ? -19.351 -7.731 -2.370 1.00 82.56 71 ASP A CA 1
ATOM 558 C C . ASP A 1 71 ? -18.686 -6.376 -2.067 1.00 82.56 71 ASP A C 1
ATOM 560 O O . ASP A 1 71 ? -19.276 -5.510 -1.422 1.00 82.56 71 ASP A O 1
ATOM 564 N N . MET A 1 72 ? -17.473 -6.145 -2.589 1.00 81.00 72 MET A N 1
ATOM 565 C CA . MET A 1 72 ? -16.785 -4.857 -2.456 1.00 81.00 72 MET A CA 1
ATOM 566 C C . MET A 1 72 ? -17.583 -3.720 -3.108 1.00 81.00 72 MET A C 1
ATOM 568 O O . MET A 1 72 ? -17.698 -2.643 -2.528 1.00 81.00 72 MET A O 1
ATOM 572 N N . ASN A 1 73 ? -18.140 -3.938 -4.304 1.00 79.81 73 ASN A N 1
ATOM 573 C CA . ASN A 1 73 ? -18.953 -2.924 -4.972 1.00 79.81 73 ASN A CA 1
ATOM 574 C C . ASN A 1 73 ? -20.254 -2.648 -4.218 1.00 79.81 73 ASN A C 1
ATOM 576 O O . ASN A 1 73 ? -20.625 -1.487 -4.109 1.00 79.81 73 ASN A O 1
ATOM 580 N N . GLU A 1 74 ? -20.932 -3.665 -3.685 1.00 80.25 74 GLU A N 1
ATOM 581 C CA . GLU A 1 74 ? -22.144 -3.469 -2.879 1.00 80.25 74 GLU A CA 1
ATOM 582 C C . GLU A 1 74 ? -21.863 -2.629 -1.630 1.00 80.25 74 GLU A C 1
ATOM 584 O O . GLU A 1 74 ? -22.618 -1.708 -1.333 1.00 80.25 74 GLU A O 1
ATOM 589 N N . LEU A 1 75 ? -20.737 -2.875 -0.953 1.00 75.38 75 LEU A N 1
ATOM 590 C CA . LEU A 1 75 ? -20.346 -2.107 0.229 1.00 75.38 75 LEU A CA 1
ATOM 591 C C . LEU A 1 75 ? -19.978 -0.646 -0.098 1.00 75.38 75 LEU A C 1
ATOM 593 O O . LEU A 1 75 ? -20.272 0.269 0.671 1.00 75.38 75 LEU A O 1
ATOM 597 N N . MET A 1 76 ? -19.304 -0.417 -1.228 1.00 71.19 76 MET A N 1
ATOM 598 C CA . MET A 1 76 ? -18.811 0.911 -1.619 1.00 71.19 76 MET A CA 1
ATOM 599 C C . MET A 1 76 ? -19.878 1.755 -2.331 1.00 71.19 76 MET A C 1
ATOM 601 O O . MET A 1 76 ? -19.899 2.981 -2.210 1.00 71.19 76 MET A O 1
ATOM 605 N N . LEU A 1 77 ? -20.778 1.124 -3.085 1.00 67.44 77 LEU A N 1
ATOM 606 C CA . LEU A 1 77 ? -21.871 1.789 -3.780 1.00 67.44 77 LEU A CA 1
ATOM 607 C C . LEU A 1 77 ? -23.059 1.884 -2.823 1.00 67.44 77 LEU A C 1
ATOM 609 O O . LEU A 1 77 ? -23.882 0.982 -2.758 1.00 67.44 77 LEU A O 1
ATOM 613 N N . HIS A 1 78 ? -23.164 3.026 -2.142 1.00 61.94 78 HIS A N 1
ATOM 614 C CA . HIS A 1 78 ? -24.175 3.444 -1.150 1.00 61.94 78 HIS A CA 1
ATOM 615 C C . HIS A 1 78 ? -25.671 3.145 -1.439 1.00 61.94 78 HIS A C 1
ATOM 617 O O . HIS A 1 78 ? -26.529 3.531 -0.647 1.00 61.94 78 HIS A O 1
ATOM 623 N N . ASN A 1 79 ? -26.008 2.539 -2.577 1.00 65.62 79 ASN A N 1
ATOM 624 C CA . ASN A 1 79 ? -27.361 2.317 -3.074 1.00 65.62 79 ASN A CA 1
ATOM 625 C C . ASN A 1 79 ? -27.714 0.834 -3.283 1.00 65.62 79 ASN A C 1
ATOM 627 O O . ASN A 1 79 ? -28.758 0.557 -3.878 1.00 65.62 79 ASN A O 1
ATOM 631 N N . VAL A 1 80 ? -26.876 -0.109 -2.843 1.00 73.62 80 VAL A N 1
ATOM 632 C CA . VAL A 1 80 ? -27.226 -1.534 -2.838 1.00 73.62 80 VAL A CA 1
ATOM 633 C C . VAL A 1 80 ? -27.413 -1.983 -1.395 1.00 73.62 80 VAL A C 1
ATOM 635 O O . VAL A 1 80 ? -26.482 -1.923 -0.604 1.00 73.62 80 VAL A O 1
ATOM 638 N N . GLU A 1 81 ? -28.630 -2.410 -1.053 1.00 78.75 81 GLU A N 1
ATOM 639 C CA . GLU A 1 81 ? -28.887 -3.073 0.227 1.00 78.75 81 GLU A CA 1
ATOM 640 C C . GLU A 1 81 ? -28.070 -4.366 0.272 1.00 78.75 81 GLU A C 1
ATOM 642 O O . GLU A 1 81 ? -28.247 -5.228 -0.595 1.00 78.75 81 GLU A O 1
ATOM 647 N N . SER A 1 82 ? -27.198 -4.506 1.267 1.00 78.31 82 SER A N 1
ATOM 648 C CA . SER A 1 82 ? -26.332 -5.669 1.408 1.00 78.31 82 SER A CA 1
ATOM 649 C C . SER A 1 82 ? -26.404 -6.207 2.836 1.00 78.31 82 SER A C 1
ATOM 651 O O . SER A 1 82 ? -26.273 -5.439 3.780 1.00 78.31 82 SER A O 1
ATOM 653 N N . PRO A 1 83 ? -26.542 -7.528 3.049 1.00 83.62 83 PRO A N 1
ATOM 654 C CA . PRO A 1 83 ? -26.568 -8.082 4.403 1.00 83.62 83 PRO A CA 1
ATOM 655 C C . PRO A 1 83 ? -25.218 -7.958 5.133 1.00 83.62 83 PRO A C 1
ATOM 657 O O . PRO A 1 83 ? -25.106 -8.325 6.304 1.00 83.62 83 PRO A O 1
ATOM 660 N N . TYR A 1 84 ? -24.162 -7.518 4.439 1.00 80.25 84 TYR A N 1
ATOM 661 C CA . TYR A 1 84 ? -22.819 -7.427 4.996 1.00 80.25 84 TYR A CA 1
ATOM 662 C C . TYR A 1 84 ? -22.645 -6.258 5.970 1.00 80.25 84 TYR A C 1
ATOM 664 O O . TYR A 1 84 ? -21.874 -6.414 6.916 1.00 80.25 84 TYR A O 1
ATOM 672 N N . ASP A 1 85 ? -23.351 -5.134 5.797 1.00 82.50 85 ASP A N 1
ATOM 673 C CA . ASP A 1 85 ? -23.216 -3.951 6.661 1.00 82.50 85 ASP A CA 1
ATOM 674 C C . ASP A 1 85 ? -24.337 -3.796 7.711 1.00 82.50 85 ASP A C 1
ATOM 676 O O . ASP A 1 85 ? -24.175 -3.015 8.654 1.00 82.50 85 ASP A O 1
ATOM 680 N N . ASP A 1 86 ? -25.391 -4.626 7.648 1.00 87.75 86 ASP A N 1
ATOM 681 C CA . ASP A 1 86 ? -26.530 -4.693 8.592 1.00 87.75 86 ASP A CA 1
ATOM 682 C C . ASP A 1 86 ? -26.124 -4.624 10.075 1.00 87.75 86 ASP A C 1
ATOM 684 O O . ASP A 1 86 ? -26.824 -4.066 10.929 1.00 87.75 86 ASP A O 1
ATOM 688 N N . TYR A 1 87 ? -24.977 -5.222 10.399 1.00 91.62 87 TYR A N 1
ATOM 689 C CA . TYR A 1 87 ? -24.493 -5.390 11.765 1.00 91.62 87 TYR A CA 1
ATOM 690 C C . TYR A 1 87 ? -23.235 -4.578 12.087 1.00 91.62 87 TYR A C 1
ATOM 692 O O . TYR A 1 87 ? -22.729 -4.682 13.205 1.00 91.62 87 TYR A O 1
ATOM 700 N N . PHE A 1 88 ? -22.738 -3.729 11.180 1.00 91.12 88 PHE A N 1
ATOM 701 C CA . PHE A 1 88 ? -21.545 -2.907 11.444 1.00 91.12 88 PHE A CA 1
ATOM 702 C C . PHE A 1 88 ? -21.742 -1.972 12.643 1.00 91.12 88 PHE A C 1
ATOM 704 O O . PHE A 1 88 ? -20.835 -1.798 13.459 1.00 91.12 88 PHE A O 1
ATOM 711 N N . SER A 1 89 ? -22.967 -1.477 12.835 1.00 93.12 89 SER A N 1
ATOM 712 C CA . SER A 1 89 ? -23.355 -0.679 14.006 1.00 93.12 89 SER A CA 1
ATOM 713 C C . SER A 1 89 ? -23.236 -1.421 15.348 1.00 93.12 89 SER A C 1
ATOM 715 O O . SER A 1 89 ? -23.259 -0.788 16.401 1.00 93.12 89 SER A O 1
ATOM 717 N N . GLN A 1 90 ? -23.093 -2.752 15.345 1.00 95.56 90 GLN A N 1
ATOM 718 C CA . GLN A 1 90 ? -22.888 -3.554 16.557 1.00 95.56 90 GLN A CA 1
ATOM 719 C C . GLN A 1 90 ? -21.407 -3.724 16.919 1.00 95.56 90 GLN A C 1
ATOM 721 O O . GLN A 1 90 ? -21.092 -4.165 18.025 1.00 95.56 90 GLN A O 1
ATOM 726 N N . ILE A 1 91 ? -20.486 -3.378 16.017 1.00 95.38 91 ILE A N 1
ATOM 727 C CA . ILE A 1 91 ? -19.049 -3.402 16.293 1.00 95.38 91 ILE A CA 1
ATOM 728 C C . ILE A 1 91 ? -18.724 -2.177 17.153 1.00 95.38 91 ILE A C 1
ATOM 730 O O . ILE A 1 91 ? -18.715 -1.056 16.658 1.00 95.38 91 ILE A O 1
ATOM 734 N N . SER A 1 92 ? -18.466 -2.387 18.446 1.00 96.44 92 SER A N 1
ATOM 735 C CA . SER A 1 92 ? -18.257 -1.309 19.429 1.00 96.44 92 SER A CA 1
ATOM 736 C C . SER A 1 92 ? -16.896 -1.357 20.136 1.00 96.44 92 SER A C 1
ATOM 738 O O . SER A 1 92 ? -16.714 -0.715 21.169 1.00 96.44 92 SER A O 1
ATOM 740 N N . VAL A 1 93 ? -15.968 -2.181 19.651 1.00 96.31 93 VAL A N 1
ATOM 741 C CA . VAL A 1 93 ? -14.605 -2.278 20.200 1.00 96.31 93 VAL A CA 1
ATOM 742 C C . VAL A 1 93 ? -13.754 -1.089 19.739 1.00 96.31 93 VAL A C 1
ATOM 744 O O . VAL A 1 93 ? -14.069 -0.521 18.693 1.00 96.31 93 VAL A O 1
ATOM 747 N N . PRO A 1 94 ? -12.680 -0.713 20.456 1.00 96.88 94 PRO A N 1
ATOM 748 C CA . PRO A 1 94 ? -11.697 0.239 19.945 1.00 96.88 94 PRO A CA 1
ATOM 749 C C . PRO A 1 94 ? -11.120 -0.222 18.606 1.00 96.88 94 PRO A C 1
ATOM 751 O O . PRO A 1 94 ? -10.857 -1.412 18.413 1.00 96.88 94 PRO A O 1
ATOM 754 N N . ILE A 1 95 ? -10.925 0.716 17.683 1.00 96.62 95 ILE A N 1
ATOM 755 C CA . ILE A 1 95 ? -10.445 0.428 16.332 1.00 96.62 95 ILE A CA 1
ATOM 756 C C . ILE A 1 95 ? -9.245 1.299 15.992 1.00 96.62 95 ILE A C 1
ATOM 758 O O . ILE A 1 95 ? -9.276 2.523 16.123 1.00 96.62 95 ILE A O 1
ATOM 762 N N . TYR A 1 96 ? -8.225 0.649 15.441 1.00 96.69 96 TYR A N 1
ATOM 763 C CA . TYR A 1 96 ? -7.078 1.296 14.827 1.00 96.69 96 TYR A CA 1
ATOM 764 C C . TYR A 1 96 ? -7.124 1.101 13.314 1.00 96.69 96 TYR A C 1
ATOM 766 O O . TYR A 1 96 ? -6.766 0.040 12.803 1.00 96.69 96 TYR A O 1
ATOM 774 N N . ASN A 1 97 ? -7.612 2.107 12.589 1.00 95.44 97 ASN A N 1
ATOM 775 C CA . ASN A 1 97 ? -7.599 2.087 11.132 1.00 95.44 97 ASN A CA 1
ATOM 776 C C . ASN A 1 97 ? -6.195 2.451 10.640 1.00 95.44 97 ASN A C 1
ATOM 778 O O . ASN A 1 97 ? -5.767 3.598 10.772 1.00 95.44 97 ASN A O 1
ATOM 782 N N . VAL A 1 98 ? -5.513 1.473 10.055 1.00 94.81 98 VAL A N 1
ATOM 783 C CA . VAL A 1 98 ? -4.171 1.608 9.495 1.00 94.81 98 VAL A CA 1
ATOM 784 C C . VAL A 1 98 ? -4.273 1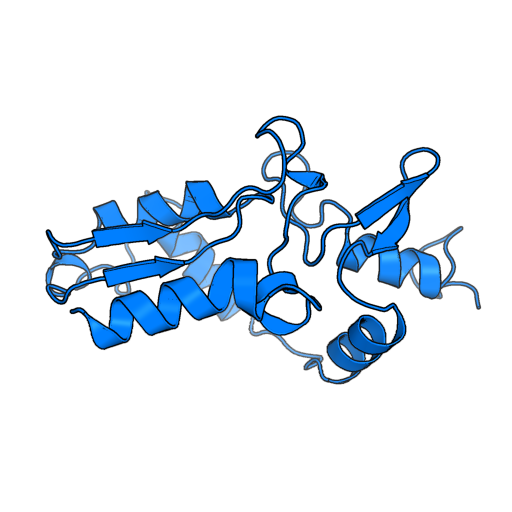.581 7.981 1.00 94.81 98 VAL A C 1
ATOM 786 O O . VAL A 1 98 ? -4.803 0.633 7.408 1.00 94.81 98 VAL A O 1
ATOM 789 N N . SER A 1 99 ? -3.770 2.618 7.324 1.00 93.44 99 SER A N 1
ATOM 790 C CA . SER A 1 99 ? -3.756 2.715 5.863 1.00 93.44 99 SER A CA 1
ATOM 791 C C . SER A 1 99 ? -2.575 3.551 5.387 1.00 93.44 99 SER A C 1
ATOM 793 O O . SER A 1 99 ? -1.903 4.180 6.194 1.00 93.44 99 SER A O 1
ATOM 795 N N . CYS A 1 100 ? -2.316 3.586 4.082 1.00 93.31 100 CYS A N 1
ATOM 796 C CA . CYS A 1 100 ? -1.227 4.385 3.520 1.00 93.31 100 CYS A CA 1
ATOM 797 C C . CYS A 1 100 ? -1.752 5.630 2.814 1.00 93.31 100 CYS A C 1
ATOM 799 O O . CYS A 1 100 ? -2.784 5.574 2.142 1.00 93.31 100 CYS A O 1
ATOM 801 N N . ALA A 1 101 ? -1.020 6.738 2.928 1.00 93.31 101 ALA A N 1
ATOM 802 C CA . ALA A 1 101 ? -1.377 7.986 2.260 1.00 93.31 101 ALA A CA 1
ATOM 803 C C . ALA A 1 101 ? -1.157 7.960 0.739 1.00 93.31 101 ALA A C 1
ATOM 805 O O . ALA A 1 101 ? -1.644 8.855 0.051 1.00 93.31 101 ALA A O 1
ATOM 806 N N . GLY A 1 102 ? -0.490 6.932 0.197 1.00 92.38 102 GLY A N 1
ATOM 807 C CA . GLY A 1 102 ? -0.242 6.777 -1.236 1.00 92.38 102 GLY A CA 1
ATOM 808 C C . GLY A 1 102 ? -1.475 6.446 -2.083 1.00 92.38 102 GLY A C 1
ATOM 809 O O . GLY A 1 102 ? -1.389 5.682 -3.034 1.00 92.38 102 GLY A O 1
ATOM 810 N N . GLY A 1 103 ? -2.651 6.959 -1.727 1.00 84.38 103 GLY A N 1
ATOM 811 C CA . GLY A 1 103 ? -3.881 6.732 -2.473 1.00 84.38 103 GLY A CA 1
ATOM 812 C C . GLY A 1 103 ? -5.071 6.451 -1.571 1.00 84.38 103 GLY A C 1
ATOM 813 O O . GLY A 1 103 ? -5.550 7.329 -0.857 1.00 84.38 103 GLY A O 1
ATOM 814 N N . PHE A 1 104 ? -5.554 5.209 -1.607 1.00 85.50 104 PHE A N 1
ATOM 815 C CA . PHE A 1 104 ? -6.837 4.783 -1.033 1.00 85.50 104 PHE A CA 1
ATOM 816 C C . PHE A 1 104 ? -7.018 5.048 0.474 1.00 85.50 104 PHE A C 1
ATOM 818 O O . PHE A 1 104 ? -8.137 4.956 0.973 1.00 85.50 104 PHE A O 1
ATOM 825 N N . GLY A 1 105 ? -5.955 5.362 1.223 1.00 89.44 105 GLY A N 1
ATOM 826 C CA . GLY A 1 105 ? -6.004 5.436 2.681 1.00 89.44 105 GLY A CA 1
ATOM 827 C C . GLY A 1 105 ? -7.067 6.381 3.230 1.00 89.44 105 GLY A C 1
ATOM 828 O O . GLY A 1 105 ? -7.822 5.986 4.114 1.00 89.44 105 GLY A O 1
ATOM 829 N N . GLU A 1 106 ? -7.208 7.586 2.680 1.00 88.56 106 GLU A N 1
ATOM 830 C CA . GLU A 1 106 ? -8.235 8.534 3.136 1.00 88.56 106 GLU A CA 1
ATOM 831 C C . GLU A 1 106 ? -9.666 8.020 2.902 1.00 88.56 106 GLU A C 1
ATOM 833 O O . GLU A 1 106 ? -10.544 8.241 3.738 1.00 88.56 106 GLU A O 1
ATOM 838 N N . LEU A 1 107 ? -9.895 7.257 1.826 1.00 86.19 107 LEU A N 1
ATOM 839 C CA . LEU A 1 107 ? -11.202 6.666 1.518 1.00 86.19 107 LEU A CA 1
ATOM 840 C C . LEU A 1 107 ? -11.618 5.608 2.546 1.00 86.19 107 LEU A C 1
ATOM 842 O O . LEU A 1 107 ? -12.809 5.395 2.760 1.00 86.19 107 LEU A O 1
ATOM 846 N N . THR A 1 108 ? -10.661 4.977 3.233 1.00 87.06 108 THR A N 1
ATOM 847 C CA . THR A 1 108 ? -10.969 3.957 4.248 1.00 87.06 1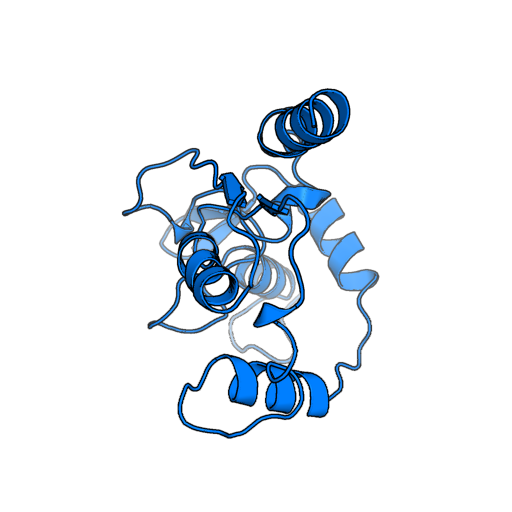08 THR A CA 1
ATOM 848 C C . THR A 1 108 ? -11.745 4.515 5.437 1.00 87.06 108 THR A C 1
ATOM 850 O O . THR A 1 108 ? -12.468 3.764 6.087 1.00 87.06 108 THR A O 1
ATOM 853 N N . LYS A 1 109 ? -11.650 5.825 5.714 1.00 90.75 109 LYS A N 1
ATOM 854 C CA . LYS A 1 109 ? -12.370 6.474 6.822 1.00 90.75 109 LYS A CA 1
ATOM 855 C C . LYS A 1 109 ? -13.880 6.297 6.700 1.00 90.75 109 LYS A C 1
ATOM 857 O O . LYS A 1 109 ? -14.535 6.053 7.707 1.00 90.75 109 LYS A O 1
ATOM 862 N N .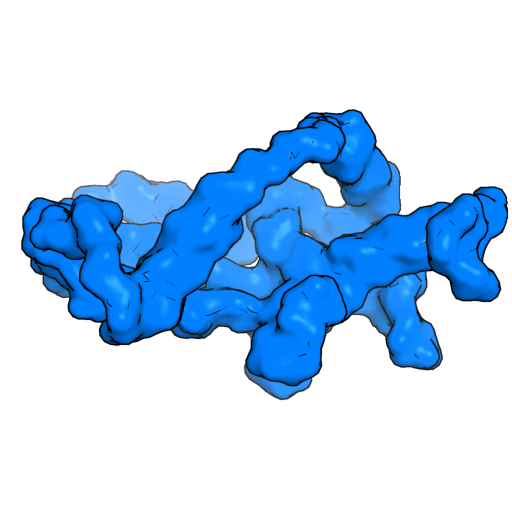 TYR A 1 110 ? -14.402 6.320 5.474 1.00 85.62 110 TYR A N 1
ATOM 863 C CA . TYR A 1 110 ? -15.831 6.191 5.207 1.00 85.62 110 TYR A CA 1
ATOM 864 C C . TYR A 1 110 ? -16.435 4.889 5.763 1.00 85.62 110 TYR A C 1
ATOM 866 O O . TYR A 1 110 ? -17.539 4.899 6.302 1.00 85.62 110 TYR A O 1
ATOM 874 N N . ALA A 1 111 ? -15.706 3.768 5.704 1.00 81.31 111 ALA A N 1
ATOM 875 C CA . ALA A 1 111 ? -16.198 2.498 6.241 1.00 81.31 111 ALA A CA 1
ATOM 876 C C . ALA A 1 111 ? -16.450 2.564 7.761 1.00 81.31 111 ALA A C 1
ATOM 878 O O . ALA A 1 111 ? -17.346 1.894 8.275 1.00 81.31 111 ALA A O 1
ATOM 879 N N . PHE A 1 112 ? -15.701 3.406 8.480 1.00 89.06 112 PHE A N 1
ATOM 880 C CA . PHE A 1 112 ? -15.830 3.563 9.928 1.00 89.06 112 PHE A CA 1
ATOM 881 C C . PHE A 1 112 ? -17.002 4.461 10.336 1.00 89.06 112 PHE A C 1
ATOM 883 O O . PHE A 1 112 ? -17.488 4.310 11.452 1.00 89.06 112 PHE A O 1
ATOM 890 N N . ASP A 1 113 ? -17.554 5.278 9.429 1.00 86.38 113 ASP A N 1
ATOM 891 C CA . ASP A 1 113 ? -18.805 6.020 9.675 1.00 86.38 113 ASP A CA 1
ATOM 892 C C . ASP A 1 113 ? -20.018 5.087 9.851 1.00 86.38 113 ASP A C 1
ATOM 894 O O . ASP A 1 113 ? -21.067 5.493 10.355 1.00 86.38 113 ASP A O 1
ATOM 898 N N . LYS A 1 114 ? -19.901 3.829 9.407 1.00 86.00 114 LYS A N 1
ATOM 899 C CA . LYS A 1 114 ? -20.943 2.796 9.523 1.00 86.00 114 LYS A CA 1
ATOM 900 C C . LYS A 1 114 ? -20.806 1.938 10.776 1.00 86.00 114 LYS A C 1
ATOM 902 O O . LYS A 1 114 ? -21.727 1.197 11.121 1.00 86.00 114 LYS A O 1
ATOM 907 N N . ILE A 1 115 ? -19.659 2.015 11.442 1.00 92.44 115 ILE A N 1
ATOM 908 C CA . ILE A 1 115 ? -19.327 1.175 12.584 1.00 92.44 115 ILE A CA 1
ATOM 909 C C . ILE A 1 115 ? -19.832 1.830 13.875 1.00 92.44 115 ILE A C 1
ATOM 911 O O . ILE A 1 115 ? -19.799 3.046 14.032 1.00 92.44 115 ILE A O 1
ATOM 915 N N . GLY A 1 116 ? -20.321 1.018 14.816 1.00 95.06 116 GLY A N 1
ATOM 916 C CA . GLY A 1 116 ? -20.870 1.504 16.089 1.00 95.06 116 GLY A CA 1
ATOM 917 C C . GLY A 1 116 ? -19.832 2.002 17.098 1.00 95.06 116 GLY A C 1
ATOM 918 O O . GLY A 1 116 ? -20.200 2.523 18.151 1.00 95.06 116 GLY A O 1
ATOM 919 N N . SER A 1 117 ? -18.543 1.816 16.816 1.00 96.19 117 SER A N 1
ATOM 920 C CA . SER A 1 117 ? -17.460 2.214 17.704 1.00 96.19 117 SER A CA 1
ATOM 921 C C . SER A 1 117 ? -17.306 3.728 17.730 1.00 96.19 117 SER A C 1
ATOM 923 O O . SER A 1 117 ? -17.143 4.377 16.702 1.00 96.19 117 SER A O 1
ATOM 925 N N . THR A 1 118 ? -17.310 4.293 18.934 1.00 95.12 118 THR A N 1
ATOM 926 C CA . THR A 1 118 ? -16.998 5.710 19.163 1.00 95.12 118 THR A CA 1
ATOM 927 C C . THR A 1 118 ? -15.510 5.947 19.421 1.00 95.12 118 THR A C 1
ATOM 929 O O . THR A 1 118 ? -15.109 7.087 19.638 1.00 95.12 118 THR A O 1
ATOM 932 N N . ASP A 1 119 ? -14.711 4.879 19.460 1.00 95.88 119 ASP A N 1
ATOM 933 C CA . ASP A 1 119 ? -13.271 4.907 19.704 1.00 95.88 119 ASP A CA 1
ATOM 934 C C . ASP A 1 119 ? -12.543 4.397 18.457 1.00 95.88 119 ASP A C 1
ATOM 936 O O . ASP A 1 119 ? -12.229 3.212 18.318 1.00 95.88 119 ASP A O 1
ATOM 940 N N . VAL A 1 120 ? -12.354 5.308 17.503 1.00 96.25 120 VAL A N 1
ATOM 941 C CA . VAL A 1 120 ? -11.678 5.040 16.234 1.00 96.25 120 VAL A CA 1
ATOM 942 C C . VAL A 1 120 ? -10.492 5.981 16.108 1.00 96.25 120 VAL A C 1
ATOM 944 O O . VAL A 1 120 ? -10.641 7.203 16.096 1.00 96.25 120 VAL A O 1
ATOM 947 N N . THR A 1 121 ? -9.303 5.405 15.977 1.00 96.38 121 THR A N 1
ATOM 948 C CA . THR A 1 121 ? -8.082 6.141 15.662 1.00 96.38 121 THR A CA 1
ATOM 949 C C . THR A 1 121 ? -7.662 5.821 14.233 1.00 96.38 121 THR A C 1
ATOM 951 O O . THR A 1 121 ? -7.505 4.657 13.869 1.00 96.38 121 THR A O 1
ATOM 954 N N . HIS A 1 122 ? -7.462 6.860 13.420 1.00 96.38 122 HIS A N 1
ATOM 955 C CA . HIS A 1 122 ? -6.954 6.731 12.055 1.00 96.38 122 HIS A CA 1
ATOM 956 C C . HIS A 1 122 ? -5.457 7.020 12.017 1.00 96.38 122 HIS A C 1
ATOM 958 O O . HIS A 1 122 ? -5.019 8.108 12.393 1.00 96.38 122 HIS A O 1
ATOM 964 N N . PHE A 1 123 ? -4.683 6.064 11.520 1.00 96.62 123 PHE A N 1
ATOM 965 C CA . PHE A 1 123 ? -3.255 6.187 11.294 1.00 96.62 123 PHE A CA 1
ATOM 966 C C . PHE A 1 123 ? -2.947 5.975 9.814 1.00 96.62 123 PHE A C 1
ATOM 968 O O . PHE A 1 123 ? -2.959 4.856 9.302 1.00 96.62 123 PHE A O 1
ATOM 975 N N . ILE A 1 124 ? -2.718 7.095 9.131 1.00 96.31 124 ILE A N 1
ATOM 976 C CA . ILE A 1 124 ? -2.481 7.156 7.690 1.00 96.31 124 ILE A CA 1
ATOM 977 C C . ILE A 1 124 ? -1.220 7.996 7.473 1.00 96.31 124 ILE A C 1
ATOM 979 O O . ILE A 1 124 ? -1.323 9.194 7.197 1.00 96.31 124 ILE A O 1
ATOM 983 N N . PRO A 1 125 ? -0.025 7.433 7.725 1.00 95.06 125 PRO A N 1
ATOM 984 C CA . PRO A 1 125 ? 1.212 8.178 7.581 1.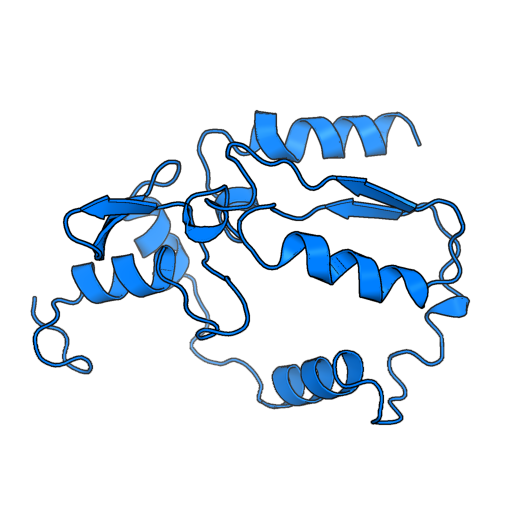00 95.06 125 PRO A CA 1
ATOM 985 C C . PRO A 1 125 ? 1.422 8.567 6.117 1.00 95.06 125 PRO A C 1
ATOM 987 O O . PRO A 1 125 ? 1.209 7.765 5.205 1.00 95.06 125 PRO A O 1
ATOM 990 N N . ALA A 1 126 ? 1.857 9.809 5.929 1.00 94.62 126 ALA A N 1
ATOM 991 C CA . ALA A 1 126 ? 2.292 10.354 4.655 1.00 94.62 126 ALA A CA 1
ATOM 992 C C . ALA A 1 126 ? 3.783 10.679 4.750 1.00 94.62 126 ALA A C 1
ATOM 994 O O . ALA A 1 126 ? 4.213 11.340 5.702 1.00 94.62 126 ALA A O 1
ATOM 995 N N . LEU A 1 127 ? 4.571 10.191 3.794 1.00 95.00 127 LEU A N 1
ATOM 996 C CA . LEU A 1 127 ? 5.989 10.531 3.660 1.00 95.00 127 LEU A CA 1
ATOM 997 C C . LEU A 1 127 ? 6.196 11.653 2.635 1.00 95.00 127 LEU A C 1
ATOM 999 O O . LEU A 1 127 ? 7.299 12.196 2.540 1.00 95.00 127 LEU A O 1
ATOM 1003 N N . ASP A 1 128 ? 5.143 12.016 1.901 1.00 92.00 128 ASP A N 1
ATOM 1004 C CA . ASP A 1 128 ? 5.115 13.120 0.950 1.00 92.00 128 ASP A CA 1
ATOM 1005 C C . ASP A 1 128 ? 3.840 13.974 1.127 1.00 92.00 128 ASP A C 1
ATOM 1007 O O . ASP A 1 128 ? 3.021 13.778 2.025 1.00 92.00 128 ASP A O 1
ATOM 1011 N N . THR A 1 129 ? 3.699 14.994 0.289 1.00 92.00 129 THR A N 1
ATOM 1012 C CA . THR A 1 129 ? 2.507 15.843 0.209 1.00 92.00 129 THR A CA 1
ATOM 1013 C C . THR A 1 129 ? 1.336 15.110 -0.463 1.00 92.00 129 THR A C 1
ATOM 1015 O O . THR A 1 129 ? 1.571 14.241 -1.304 1.00 92.00 129 THR A O 1
ATOM 1018 N N . PRO A 1 130 ? 0.069 15.464 -0.162 1.00 88.81 130 PRO A N 1
ATOM 1019 C CA . PRO A 1 130 ? -1.100 14.836 -0.789 1.00 88.81 130 PRO A CA 1
ATOM 1020 C C . PRO A 1 130 ? -1.098 14.895 -2.323 1.00 88.81 130 PRO A C 1
ATOM 1022 O O . PRO A 1 130 ? -1.568 13.970 -2.981 1.00 88.81 130 PRO A O 1
ATOM 1025 N N . GLU A 1 131 ? -0.536 15.952 -2.914 1.00 90.56 131 GLU A N 1
ATOM 1026 C CA . GLU A 1 131 ? -0.391 16.098 -4.367 1.00 90.56 131 GLU A CA 1
ATOM 1027 C C . GLU A 1 131 ? 0.545 15.040 -4.979 1.00 90.56 131 GLU A C 1
ATOM 1029 O O . GLU A 1 131 ? 0.440 14.725 -6.164 1.00 90.56 131 GLU A O 1
ATOM 1034 N N . ASN A 1 132 ? 1.429 14.467 -4.161 1.00 92.38 132 ASN A N 1
ATOM 1035 C CA . ASN A 1 132 ? 2.381 13.426 -4.522 1.00 92.38 132 ASN A CA 1
ATOM 1036 C C . ASN A 1 132 ? 1.934 12.032 -4.062 1.00 92.38 132 ASN A C 1
ATOM 1038 O O . ASN A 1 132 ? 2.766 11.128 -4.007 1.00 92.38 132 ASN A O 1
ATOM 1042 N N . ALA A 1 133 ? 0.643 11.823 -3.771 1.00 92.31 133 ALA A N 1
ATOM 1043 C CA . ALA A 1 133 ? 0.127 10.542 -3.283 1.00 92.31 133 ALA A CA 1
ATOM 1044 C C . ALA A 1 133 ? 0.569 9.346 -4.146 1.00 92.31 133 ALA A C 1
ATOM 1046 O O . ALA A 1 133 ? 0.997 8.342 -3.596 1.00 92.31 133 ALA A O 1
ATOM 1047 N N . LEU A 1 134 ? 0.592 9.463 -5.481 1.00 92.38 134 LEU A N 1
ATOM 1048 C CA . LEU A 1 134 ? 1.075 8.399 -6.386 1.00 92.38 134 LEU A CA 1
ATOM 1049 C C . LEU A 1 134 ? 2.520 7.938 -6.094 1.00 92.38 134 LEU A C 1
ATOM 1051 O O . LEU A 1 134 ? 2.931 6.840 -6.457 1.00 92.38 134 LEU A O 1
ATOM 1055 N N . PHE A 1 135 ? 3.323 8.791 -5.467 1.00 94.25 135 PHE A N 1
ATOM 1056 C CA . PHE A 1 135 ? 4.722 8.525 -5.155 1.00 94.25 135 PHE A CA 1
ATOM 1057 C C . PHE A 1 135 ? 4.947 8.179 -3.683 1.00 94.25 135 PHE A C 1
ATOM 1059 O O . PHE A 1 135 ? 6.087 7.884 -3.313 1.00 94.25 135 PHE A O 1
ATOM 1066 N N . ASP A 1 136 ? 3.917 8.261 -2.847 1.00 95.50 136 ASP A N 1
ATOM 1067 C CA . ASP A 1 136 ? 4.006 7.980 -1.419 1.00 95.50 136 ASP A CA 1
ATOM 1068 C C . ASP A 1 136 ? 3.856 6.472 -1.146 1.00 95.50 136 ASP A C 1
ATOM 1070 O O . ASP A 1 136 ? 3.558 5.673 -2.041 1.00 95.50 136 ASP A O 1
ATOM 1074 N N . PHE A 1 137 ? 4.106 6.087 0.102 1.00 96.19 137 PHE A N 1
ATOM 1075 C CA . PHE A 1 137 ? 4.018 4.734 0.634 1.00 96.19 137 PHE A CA 1
ATOM 1076 C C . PHE A 1 137 ? 2.701 4.063 0.204 1.00 96.19 137 PHE A C 1
ATOM 1078 O O . PHE A 1 137 ? 1.614 4.603 0.426 1.00 96.19 137 PHE A O 1
ATOM 1085 N N . GLY A 1 138 ? 2.809 2.916 -0.467 1.00 95.06 138 GLY A N 1
ATOM 1086 C CA . GLY A 1 138 ? 1.711 2.199 -1.112 1.00 95.06 138 GLY A CA 1
ATOM 1087 C C . GLY A 1 138 ? 1.184 1.008 -0.310 1.00 95.06 138 GLY A C 1
ATOM 1088 O O . GLY A 1 138 ? 1.628 0.707 0.796 1.00 95.06 138 GLY A O 1
ATOM 1089 N N . HIS A 1 139 ? 0.215 0.300 -0.888 1.00 94.12 139 HIS A N 1
ATOM 1090 C CA . HIS A 1 139 ? -0.529 -0.762 -0.204 1.00 94.12 139 HIS A CA 1
ATOM 1091 C C . HIS A 1 139 ? 0.332 -1.943 0.294 1.00 94.12 139 HIS A C 1
ATOM 1093 O O . HIS A 1 139 ? 0.124 -2.443 1.396 1.00 94.12 139 HIS A O 1
ATOM 1099 N N . ILE A 1 140 ? 1.296 -2.399 -0.508 1.00 94.69 140 ILE A N 1
ATOM 1100 C CA . ILE A 1 140 ? 2.179 -3.536 -0.199 1.00 94.69 140 ILE A CA 1
ATOM 1101 C C . ILE A 1 140 ? 3.454 -3.093 0.519 1.00 94.69 140 ILE A C 1
ATOM 1103 O O . ILE A 1 140 ? 4.068 -3.906 1.216 1.00 94.69 140 ILE A O 1
ATOM 1107 N N . ASP A 1 141 ? 3.811 -1.807 0.448 1.00 96.62 141 ASP A N 1
ATOM 1108 C CA . ASP A 1 141 ? 4.921 -1.260 1.233 1.00 96.62 141 ASP A CA 1
ATOM 1109 C C . ASP A 1 141 ? 4.724 -1.543 2.735 1.00 96.62 141 ASP A C 1
ATOM 1111 O O . ASP A 1 141 ? 5.697 -1.824 3.425 1.00 96.62 141 ASP A O 1
ATOM 1115 N N . ILE A 1 142 ? 3.476 -1.620 3.231 1.00 94.75 142 ILE A N 1
ATOM 1116 C CA . ILE A 1 142 ? 3.163 -2.004 4.625 1.00 94.75 142 ILE A CA 1
ATOM 1117 C C . ILE A 1 142 ? 3.840 -3.314 5.030 1.00 94.75 142 ILE A C 1
ATOM 1119 O O . ILE A 1 142 ? 4.203 -3.476 6.191 1.00 94.75 142 ILE A O 1
ATOM 1123 N N . PHE A 1 143 ? 3.983 -4.261 4.105 1.00 93.50 143 PHE A N 1
ATOM 1124 C CA . PHE A 1 143 ? 4.500 -5.595 4.395 1.00 93.50 143 PHE A CA 1
ATOM 1125 C C . PHE A 1 143 ? 5.957 -5.772 3.979 1.00 93.50 143 PHE A C 1
ATOM 1127 O O . PHE A 1 143 ? 6.680 -6.524 4.631 1.00 93.50 143 PHE A O 1
ATOM 1134 N N . LEU A 1 144 ? 6.371 -5.134 2.881 1.00 95.81 144 LEU A N 1
ATOM 1135 C CA . LEU A 1 144 ? 7.648 -5.428 2.225 1.00 95.81 144 LEU A CA 1
ATOM 1136 C C . LEU A 1 144 ? 8.678 -4.305 2.315 1.00 95.81 144 LEU A C 1
ATOM 1138 O O . LEU A 1 144 ? 9.856 -4.571 2.073 1.00 95.81 144 LEU A O 1
ATOM 1142 N N . ALA A 1 145 ? 8.262 -3.073 2.617 1.00 96.94 145 ALA A N 1
ATOM 1143 C CA . ALA A 1 145 ? 9.177 -1.944 2.613 1.00 96.94 145 ALA A CA 1
ATOM 1144 C C . ALA A 1 145 ? 10.245 -2.088 3.701 1.00 96.94 145 ALA A C 1
ATOM 1146 O O . ALA A 1 145 ? 9.948 -2.431 4.845 1.00 96.94 145 ALA A O 1
ATOM 1147 N N . GLU A 1 146 ? 11.491 -1.747 3.371 1.00 97.12 146 GLU A N 1
ATOM 1148 C CA . GLU A 1 146 ? 12.619 -1.786 4.314 1.00 97.12 146 GLU A CA 1
ATOM 1149 C C . GLU A 1 146 ? 12.394 -0.898 5.551 1.00 97.12 146 GLU A C 1
ATOM 1151 O O . GLU A 1 146 ? 12.937 -1.161 6.622 1.00 97.12 146 GLU A O 1
ATOM 1156 N N . ASN A 1 147 ? 11.576 0.148 5.418 1.00 96.50 147 ASN A N 1
ATOM 1157 C CA . ASN A 1 147 ? 11.189 1.065 6.488 1.00 96.50 147 ASN A CA 1
ATOM 1158 C C . ASN A 1 147 ? 9.757 0.836 7.014 1.00 96.50 147 ASN A C 1
ATOM 1160 O O . ASN A 1 147 ? 9.261 1.673 7.768 1.00 96.50 147 ASN A O 1
ATOM 1164 N N . ALA A 1 148 ? 9.088 -0.269 6.660 1.00 97.25 148 ALA A N 1
ATOM 1165 C CA . ALA A 1 148 ? 7.730 -0.564 7.130 1.00 97.25 148 ALA A CA 1
ATOM 1166 C C . ALA A 1 148 ? 7.637 -0.645 8.660 1.00 97.25 148 ALA A C 1
ATOM 1168 O O . ALA A 1 148 ? 6.640 -0.216 9.242 1.00 97.25 148 ALA A O 1
ATOM 1169 N N . GLU A 1 149 ? 8.690 -1.141 9.317 1.00 97.31 149 GLU A N 1
ATOM 1170 C CA . GLU A 1 149 ? 8.747 -1.239 10.776 1.00 97.31 149 GLU A CA 1
ATOM 1171 C C . GLU A 1 149 ? 8.527 0.128 11.437 1.00 97.31 149 GLU A C 1
ATOM 1173 O O . GLU A 1 149 ? 7.646 0.268 12.282 1.00 97.31 149 GLU A O 1
ATOM 1178 N N . THR A 1 150 ? 9.255 1.154 10.991 1.00 96.62 150 THR A N 1
ATOM 1179 C CA . THR A 1 150 ? 9.201 2.497 11.587 1.00 96.62 150 THR A CA 1
ATOM 1180 C C . THR A 1 150 ? 8.021 3.323 11.086 1.00 96.62 150 THR A C 1
ATOM 1182 O O . THR A 1 150 ? 7.441 4.093 11.848 1.00 96.62 150 THR A O 1
ATOM 1185 N N . VAL A 1 151 ? 7.636 3.174 9.815 1.00 96.31 151 VAL A N 1
ATOM 1186 C CA . VAL A 1 151 ? 6.527 3.944 9.230 1.00 96.31 151 VAL A CA 1
ATOM 1187 C C . VAL A 1 151 ? 5.169 3.399 9.675 1.00 96.31 151 VAL A C 1
ATOM 1189 O O . VAL A 1 151 ? 4.256 4.182 9.924 1.00 96.31 151 VAL A O 1
ATOM 1192 N N . MET A 1 152 ? 5.032 2.076 9.797 1.00 95.69 152 MET A N 1
ATOM 1193 C CA . MET A 1 152 ? 3.750 1.410 10.039 1.00 95.69 152 MET A CA 1
ATOM 1194 C C . MET A 1 152 ? 3.716 0.659 11.376 1.00 95.69 152 MET A C 1
ATOM 1196 O O . MET A 1 152 ? 2.855 0.926 12.220 1.00 95.69 152 MET A O 1
ATOM 1200 N N . TRP A 1 153 ? 4.621 -0.302 11.580 1.00 97.31 153 TRP A N 1
ATOM 1201 C CA . TRP A 1 153 ? 4.434 -1.344 12.599 1.00 97.31 153 TRP A CA 1
ATOM 1202 C C . TRP A 1 153 ? 4.667 -0.869 14.031 1.00 97.31 153 TRP A C 1
ATOM 1204 O O . TRP A 1 153 ? 3.946 -1.302 14.928 1.00 97.31 153 TRP A O 1
ATOM 1214 N N . GLU A 1 154 ? 5.616 0.035 14.267 1.00 97.25 154 GLU A N 1
ATOM 1215 C CA . GLU A 1 154 ? 5.853 0.614 15.594 1.00 97.25 154 GLU A CA 1
ATOM 1216 C C . GLU A 1 154 ? 4.587 1.281 16.142 1.00 97.25 154 GLU A C 1
ATOM 1218 O O . GLU A 1 154 ? 4.220 1.080 17.301 1.00 97.25 154 GLU A O 1
ATOM 1223 N N . SER A 1 155 ? 3.876 2.029 15.296 1.00 96.56 155 SER A N 1
ATOM 1224 C CA . SER A 1 155 ? 2.631 2.702 15.671 1.00 96.56 155 SER A CA 1
ATOM 1225 C C . SER A 1 155 ? 1.532 1.697 16.031 1.00 96.56 155 SER A C 1
ATOM 1227 O O . SER A 1 155 ? 0.861 1.839 17.055 1.00 96.56 155 SER A O 1
ATOM 1229 N N . MET A 1 156 ? 1.413 0.618 15.247 1.00 96.25 156 MET A N 1
ATOM 1230 C CA . MET A 1 156 ? 0.487 -0.486 15.523 1.00 96.25 156 MET A CA 1
ATOM 1231 C C . MET A 1 156 ? 0.810 -1.190 16.845 1.00 96.25 156 MET A C 1
ATOM 1233 O O . MET A 1 156 ? -0.082 -1.405 17.665 1.00 96.25 156 MET A O 1
ATOM 1237 N N . LEU A 1 157 ? 2.081 -1.526 17.078 1.00 97.62 157 LEU A N 1
ATOM 1238 C CA . LEU A 1 157 ? 2.531 -2.179 18.306 1.00 97.62 157 LEU A CA 1
ATOM 1239 C C . LEU A 1 157 ? 2.280 -1.290 19.528 1.00 97.62 157 LEU A C 1
ATOM 1241 O O . LEU A 1 157 ? 1.804 -1.766 20.558 1.00 97.62 157 LEU A O 1
ATOM 1245 N N . ASN A 1 158 ? 2.570 0.005 19.413 1.00 97.75 158 ASN A N 1
ATOM 1246 C CA . ASN A 1 158 ? 2.310 0.970 20.473 1.00 97.75 158 ASN A CA 1
ATOM 1247 C C . ASN A 1 158 ? 0.817 1.074 20.782 1.00 97.75 158 ASN A C 1
ATOM 1249 O O . ASN A 1 158 ? 0.449 1.085 21.957 1.00 97.75 158 ASN A O 1
ATOM 1253 N N . TRP A 1 159 ? -0.043 1.098 19.761 1.00 97.88 159 TRP A N 1
ATOM 1254 C CA . TRP A 1 159 ? -1.490 1.119 19.956 1.00 97.88 159 TRP A CA 1
ATOM 1255 C C . TRP A 1 159 ? -1.966 -0.121 20.724 1.00 97.88 159 TRP A C 1
ATOM 1257 O O . TRP A 1 159 ? -2.590 0.025 21.772 1.00 97.88 159 TRP A O 1
ATOM 1267 N N . VAL A 1 160 ? -1.555 -1.321 20.294 1.00 96.75 160 VAL A N 1
ATOM 1268 C CA . VAL A 1 160 ? -1.883 -2.595 20.967 1.00 96.75 160 VAL A CA 1
ATOM 1269 C C . VAL A 1 160 ? -1.390 -2.641 22.417 1.00 96.75 160 VAL A C 1
ATOM 1271 O O . VAL A 1 160 ? -2.061 -3.202 23.273 1.00 96.75 160 VAL A O 1
ATOM 1274 N N . ASN A 1 161 ? -0.224 -2.068 22.719 1.00 97.56 161 ASN A N 1
ATOM 1275 C CA . ASN A 1 161 ? 0.325 -2.078 24.079 1.00 97.56 161 ASN A CA 1
ATOM 1276 C C . ASN A 1 161 ? -0.347 -1.077 25.033 1.00 97.56 161 ASN A C 1
ATOM 1278 O O . ASN A 1 161 ? -0.108 -1.143 26.241 1.00 97.56 161 ASN A O 1
ATOM 1282 N N . THR A 1 162 ? -1.106 -0.111 24.512 1.00 95.38 162 THR A N 1
ATOM 1283 C CA . THR A 1 162 ? -1.625 1.031 25.287 1.00 95.38 162 THR A CA 1
ATOM 1284 C C . THR A 1 162 ? -3.147 1.088 25.390 1.00 95.38 162 THR A C 1
ATOM 1286 O O . THR A 1 162 ? -3.643 1.866 26.206 1.00 95.38 162 THR A O 1
ATOM 1289 N N . HIS A 1 163 ? -3.860 0.279 24.606 1.00 90.44 163 HIS A N 1
ATOM 1290 C CA . HIS A 1 163 ? -5.323 0.169 24.594 1.00 90.44 163 HIS A CA 1
ATOM 1291 C C . HIS A 1 163 ? -5.771 -1.152 25.231 1.00 90.44 163 HIS A C 1
ATOM 1293 O O . HIS A 1 163 ? -6.828 -1.141 25.901 1.00 90.44 163 HIS A O 1
#